Protein AF-A0A7X9J873-F1 (afdb_monomer_lite)

Sequence (180 aa):
MFRRPLRRAIVRPAMRNVFNDELTQAEELLAAGKPAEAAALFTRMAQQANLAGRPRQAANLHARAAHAWLDAGDQSKALLHARQALDLFTHLGMTQRAIQFKSNFSRHLRQCNAAPAAEQFEHETDLPLAPAASDSPAKHGQLPPTCPQCGAPLRSDMVEWIDDHNAECEFCGATIPCEA

pLDDT: mean 82.12, std 14.11, range [41.28, 96.62]

Radius of gyration: 18.47 Å; chains: 1; bounding box: 32×54×65 Å

Foldseek 3Di:
DDDDDPDPDPDPPPPLVVLQVLLVVLVVCVVVLNLQVSLVSLQVVLVVCVVVVQLLLSLLSLLSSLLSCVSVVNNVSNLVSLVSSLVSCVVVVVQVVSQASLQVSLVSCVVSVNNVVSVVSCVVDPHHHDDPPPPPPDQAAAFDQADPVRRHGDDPVQWDDPDNQWTAHSRRRDITGGDD

Structure (mmCIF, N/CA/C/O backbone):
data_AF-A0A7X9J873-F1
#
_entry.id   AF-A0A7X9J873-F1
#
loop_
_atom_site.group_PDB
_atom_site.id
_atom_site.type_symbol
_atom_site.label_atom_id
_atom_site.label_alt_id
_atom_site.label_comp_id
_atom_site.label_asym_id
_atom_site.label_entity_id
_atom_site.label_seq_id
_atom_site.pdbx_PDB_ins_code
_atom_site.Cartn_x
_atom_site.Cartn_y
_atom_site.Cartn_z
_atom_site.occupancy
_atom_site.B_iso_or_equiv
_atom_site.auth_seq_id
_atom_site.auth_comp_id
_atom_site.auth_asym_id
_atom_site.auth_atom_id
_atom_site.pdbx_PDB_model_num
ATOM 1 N N . MET A 1 1 ? 9.466 -32.490 -49.658 1.00 48.41 1 MET A N 1
ATOM 2 C CA . MET A 1 1 ? 8.585 -32.653 -48.482 1.00 48.41 1 MET A CA 1
ATOM 3 C C . MET A 1 1 ? 9.389 -32.368 -47.222 1.00 48.41 1 MET A C 1
ATOM 5 O O . MET A 1 1 ? 10.182 -33.212 -46.845 1.00 48.41 1 MET A O 1
ATOM 9 N N . PHE A 1 2 ? 9.217 -31.212 -46.580 1.00 48.34 2 PHE A N 1
ATOM 10 C CA . PHE A 1 2 ? 9.743 -30.987 -45.227 1.00 48.34 2 PHE A CA 1
ATOM 11 C C . PHE A 1 2 ? 8.728 -30.153 -44.442 1.00 48.34 2 PHE A C 1
ATOM 13 O O . PHE A 1 2 ? 8.558 -28.963 -44.694 1.00 48.34 2 PHE A O 1
ATOM 20 N N . ARG A 1 3 ? 7.998 -30.801 -43.526 1.00 49.78 3 ARG A N 1
ATOM 21 C CA . ARG A 1 3 ? 7.100 -30.131 -42.579 1.00 49.78 3 ARG A CA 1
ATOM 22 C C . ARG A 1 3 ? 7.938 -29.643 -41.395 1.00 49.78 3 ARG A C 1
ATOM 24 O O . ARG A 1 3 ? 8.511 -30.457 -40.677 1.00 49.78 3 ARG A O 1
ATOM 31 N N . ARG A 1 4 ? 8.018 -28.323 -41.196 1.00 57.03 4 ARG A N 1
ATOM 32 C CA . ARG A 1 4 ? 8.592 -27.718 -39.982 1.00 57.03 4 ARG A CA 1
ATOM 33 C C . ARG A 1 4 ? 7.697 -28.049 -38.776 1.00 57.03 4 ARG A C 1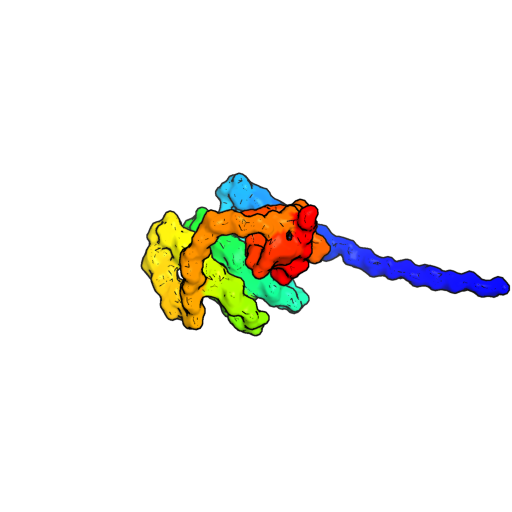
ATOM 35 O O . ARG A 1 4 ? 6.490 -27.825 -38.869 1.00 57.03 4 ARG A O 1
ATOM 42 N N . PRO A 1 5 ? 8.242 -28.534 -37.647 1.00 56.72 5 PRO A N 1
ATOM 43 C CA . PRO A 1 5 ? 7.457 -28.719 -36.436 1.00 56.72 5 PRO A CA 1
ATOM 44 C C . PRO A 1 5 ? 7.160 -27.355 -35.804 1.00 56.72 5 PRO A C 1
ATOM 46 O O . PRO A 1 5 ? 8.066 -26.584 -35.483 1.00 56.72 5 PRO A O 1
ATOM 49 N N . LEU A 1 6 ? 5.873 -27.059 -35.622 1.00 56.97 6 LEU A N 1
ATOM 50 C CA . LEU A 1 6 ? 5.408 -25.932 -34.822 1.00 56.97 6 LEU A CA 1
ATOM 51 C C . LEU A 1 6 ? 5.759 -26.212 -33.356 1.00 56.97 6 LEU A C 1
ATOM 53 O O . LEU A 1 6 ? 5.134 -27.049 -32.705 1.00 56.97 6 LEU A O 1
ATOM 57 N N . ARG A 1 7 ? 6.764 -25.508 -32.825 1.00 53.47 7 ARG A N 1
ATOM 58 C CA . ARG A 1 7 ? 6.975 -25.418 -31.377 1.00 53.47 7 ARG A CA 1
ATOM 59 C C . ARG A 1 7 ? 5.778 -24.677 -30.782 1.00 53.47 7 ARG A C 1
ATOM 61 O O . ARG A 1 7 ? 5.680 -23.461 -30.909 1.00 53.47 7 ARG A O 1
ATOM 68 N N . ARG A 1 8 ? 4.865 -25.408 -30.136 1.00 54.03 8 ARG A N 1
ATOM 69 C CA . ARG A 1 8 ? 3.871 -24.819 -29.230 1.00 54.03 8 ARG A CA 1
ATOM 70 C C . ARG A 1 8 ? 4.625 -24.174 -28.070 1.00 54.03 8 ARG A C 1
ATOM 72 O O . ARG A 1 8 ? 5.186 -24.873 -27.231 1.00 54.03 8 ARG A O 1
ATOM 79 N N . ALA A 1 9 ? 4.653 -22.846 -28.047 1.00 54.78 9 ALA A N 1
ATOM 80 C CA . ALA A 1 9 ? 5.036 -22.103 -26.862 1.00 54.78 9 ALA A CA 1
ATOM 81 C C . ALA A 1 9 ? 4.007 -22.411 -25.766 1.00 54.78 9 ALA A C 1
ATOM 83 O O . ALA A 1 9 ? 2.821 -22.117 -25.910 1.00 54.78 9 ALA A O 1
ATOM 84 N N . ILE A 1 10 ? 4.458 -23.058 -24.694 1.00 54.50 10 ILE A N 1
ATOM 85 C CA . ILE A 1 10 ? 3.671 -23.237 -23.477 1.00 54.50 10 ILE A CA 1
ATOM 86 C C . ILE A 1 10 ? 3.609 -21.862 -22.811 1.00 54.50 10 ILE A C 1
ATOM 88 O O . ILE A 1 10 ? 4.535 -21.452 -22.113 1.00 54.50 10 ILE A O 1
ATOM 92 N N . VAL A 1 11 ? 2.534 -21.122 -23.067 1.00 53.50 11 VAL A N 1
ATOM 93 C CA . VAL A 1 11 ? 2.183 -19.941 -22.277 1.00 53.50 11 VAL A CA 1
ATOM 94 C C . VAL A 1 11 ? 1.774 -20.460 -20.902 1.00 53.50 11 VAL A C 1
ATOM 96 O O . VAL A 1 11 ? 0.801 -21.198 -20.805 1.00 53.50 11 VAL A O 1
ATOM 99 N N . ARG A 1 12 ? 2.531 -20.136 -19.847 1.00 48.19 12 ARG A N 1
ATOM 100 C CA . ARG A 1 12 ? 2.151 -20.403 -18.448 1.00 48.19 12 ARG A CA 1
ATOM 101 C C . ARG A 1 12 ? 1.071 -19.387 -18.029 1.00 48.19 12 ARG A C 1
ATOM 103 O O . ARG A 1 12 ? 1.439 -18.238 -17.793 1.00 48.19 12 ARG A O 1
ATOM 110 N N . PRO A 1 13 ? -0.219 -19.760 -17.888 1.00 50.22 13 PRO A N 1
ATOM 111 C CA . PRO A 1 13 ? -1.289 -18.822 -17.534 1.00 50.22 13 PRO A CA 1
ATOM 112 C C . PRO A 1 13 ? -1.565 -18.775 -16.018 1.00 50.22 13 PRO A C 1
ATOM 114 O O . PRO 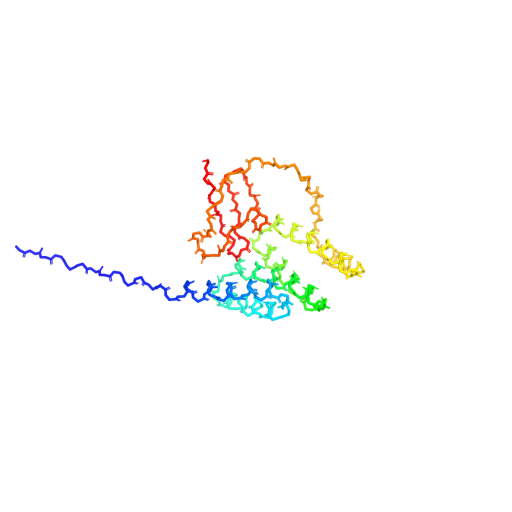A 1 13 ? -2.283 -17.904 -15.548 1.00 50.22 13 PRO A O 1
ATOM 117 N N . ALA A 1 14 ? -0.997 -19.694 -15.227 1.00 52.09 14 ALA A N 1
ATOM 118 C CA . ALA A 1 14 ? -1.491 -19.978 -13.877 1.00 52.09 14 ALA A CA 1
ATOM 119 C C . ALA A 1 14 ? -1.202 -18.896 -12.816 1.00 52.09 14 ALA A C 1
ATOM 121 O O . ALA A 1 14 ? -2.022 -18.697 -11.932 1.00 52.09 14 ALA A O 1
ATOM 122 N N . MET A 1 15 ? -0.078 -18.169 -12.882 1.00 49.62 15 MET A N 1
ATOM 123 C CA . MET A 1 15 ? 0.261 -17.184 -11.833 1.00 49.62 15 MET A CA 1
ATOM 124 C C . MET A 1 15 ? -0.478 -15.847 -11.960 1.00 49.62 15 MET A C 1
ATOM 126 O O . MET A 1 15 ? -0.609 -15.138 -10.968 1.00 49.62 15 MET A O 1
ATOM 130 N N . ARG A 1 16 ? -0.942 -15.479 -13.162 1.00 55.31 16 ARG A N 1
ATOM 131 C CA . ARG A 1 16 ? -1.718 -14.242 -13.354 1.00 55.31 16 ARG A CA 1
ATOM 132 C C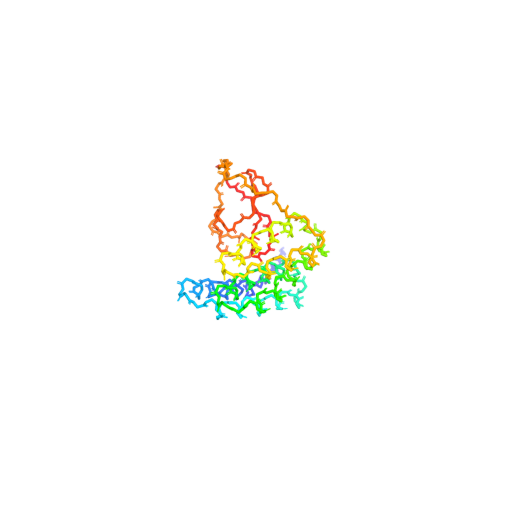 . ARG A 1 16 ? -3.111 -14.356 -12.737 1.00 55.31 16 ARG A C 1
ATOM 134 O O . ARG A 1 16 ? -3.588 -13.382 -12.179 1.00 55.31 16 ARG A O 1
ATOM 141 N N . ASN A 1 17 ? -3.708 -15.545 -12.787 1.00 63.44 17 ASN A N 1
ATOM 142 C CA . ASN A 1 17 ? -5.051 -15.765 -12.256 1.00 63.44 17 ASN A CA 1
ATOM 143 C C . ASN A 1 17 ? -5.067 -15.689 -10.725 1.00 63.44 17 ASN A C 1
ATOM 145 O O . ASN A 1 17 ? -5.851 -14.931 -10.183 1.00 63.44 17 ASN A O 1
ATOM 149 N N . VAL A 1 18 ? -4.115 -16.335 -10.041 1.00 69.38 18 VAL A N 1
ATOM 150 C CA . VAL A 1 18 ? -4.080 -16.350 -8.564 1.00 69.38 18 VAL A CA 1
ATOM 151 C C . VAL A 1 18 ? -3.910 -14.951 -7.965 1.00 69.38 18 VAL A C 1
ATOM 153 O O . VAL A 1 18 ? -4.598 -14.613 -7.011 1.00 69.38 18 VAL A O 1
ATOM 156 N N . PHE A 1 19 ? -3.034 -14.115 -8.536 1.00 75.50 19 PHE A N 1
ATOM 157 C CA . PHE A 1 19 ? -2.865 -12.740 -8.053 1.00 75.50 19 PHE A CA 1
ATOM 158 C C . PHE A 1 19 ? -4.148 -11.915 -8.215 1.00 75.50 19 PHE A C 1
ATOM 160 O O . PHE A 1 19 ? -4.476 -11.123 -7.338 1.00 75.50 19 PHE A O 1
ATOM 167 N N . ASN A 1 20 ? -4.866 -12.097 -9.326 1.00 76.50 20 ASN A N 1
ATOM 168 C CA . ASN A 1 20 ? -6.132 -11.404 -9.550 1.00 76.50 20 ASN A CA 1
ATOM 169 C C . ASN A 1 20 ? -7.219 -11.908 -8.610 1.00 76.50 20 ASN A C 1
ATOM 171 O O . ASN A 1 20 ? -7.927 -11.087 -8.047 1.00 76.50 20 ASN A O 1
ATOM 175 N N . ASP A 1 21 ? -7.287 -13.217 -8.374 1.00 83.56 21 ASP A N 1
ATOM 176 C CA . ASP A 1 21 ? -8.250 -13.811 -7.451 1.00 83.56 21 ASP A CA 1
ATOM 177 C C . ASP A 1 21 ? -8.030 -13.298 -6.014 1.00 83.56 21 ASP A C 1
ATOM 179 O O . ASP A 1 21 ? -8.979 -12.870 -5.361 1.00 83.56 21 ASP A O 1
ATOM 183 N N . GLU A 1 22 ? -6.779 -13.258 -5.532 1.00 86.50 22 GLU A N 1
ATOM 184 C CA . GLU A 1 22 ? -6.448 -12.718 -4.200 1.00 86.50 22 GLU A CA 1
ATOM 185 C C . GLU A 1 22 ? -6.740 -11.214 -4.092 1.00 86.50 22 GLU A C 1
ATOM 187 O O . GLU A 1 22 ? -7.181 -10.729 -3.052 1.00 86.50 22 GLU A O 1
ATOM 192 N N . LEU A 1 23 ? -6.516 -10.464 -5.169 1.00 85.44 23 LEU A N 1
ATOM 193 C CA . LEU A 1 23 ? -6.770 -9.029 -5.212 1.00 85.44 23 LEU A CA 1
ATOM 194 C C . LEU A 1 23 ? -8.275 -8.735 -5.227 1.00 85.44 23 LEU A C 1
ATOM 196 O O . LEU A 1 23 ? -8.728 -7.891 -4.459 1.00 85.44 23 LEU A O 1
ATOM 200 N N . THR A 1 24 ? -9.056 -9.468 -6.024 1.00 86.62 24 THR A N 1
ATOM 201 C CA . THR A 1 24 ? -10.524 -9.409 -6.004 1.00 86.62 24 THR A CA 1
ATOM 202 C C . THR A 1 24 ? -11.058 -9.772 -4.623 1.00 86.62 24 THR A C 1
ATOM 204 O O . THR A 1 24 ? -11.870 -9.033 -4.076 1.00 86.62 24 THR A O 1
ATOM 207 N N . GLN A 1 25 ? -10.537 -10.835 -4.008 1.00 89.62 25 GLN A N 1
ATOM 208 C CA . GLN A 1 25 ? -10.908 -11.216 -2.648 1.00 89.62 25 GLN A CA 1
ATOM 209 C C . GLN A 1 25 ? -10.601 -10.104 -1.630 1.00 89.62 25 GLN A C 1
ATOM 211 O O . GLN A 1 25 ? -11.413 -9.834 -0.746 1.00 89.62 25 GLN A O 1
ATOM 216 N N . ALA A 1 26 ? -9.441 -9.447 -1.729 1.00 90.75 26 ALA A N 1
ATOM 217 C CA . ALA A 1 26 ? -9.081 -8.352 -0.830 1.00 90.75 26 ALA A CA 1
ATOM 218 C C . ALA A 1 26 ? -10.037 -7.154 -0.967 1.00 90.75 26 ALA A C 1
ATOM 220 O O . ALA A 1 26 ? -10.434 -6.567 0.038 1.00 90.75 26 ALA A O 1
ATOM 221 N N . GLU A 1 27 ? -10.450 -6.824 -2.192 1.00 87.88 27 GLU A N 1
ATOM 222 C CA . GLU A 1 27 ? -11.443 -5.773 -2.448 1.00 87.88 27 GLU A CA 1
ATOM 223 C C . GLU A 1 27 ? -12.828 -6.137 -1.920 1.00 87.88 27 GLU A C 1
ATOM 225 O O . GLU A 1 27 ? -13.496 -5.307 -1.306 1.00 87.88 27 GLU A O 1
ATOM 230 N N . GLU A 1 28 ? -13.258 -7.384 -2.106 1.00 91.06 28 GLU A N 1
ATOM 231 C CA . GLU A 1 28 ? -14.519 -7.879 -1.551 1.00 91.06 28 GLU A CA 1
ATOM 232 C C . GLU A 1 28 ? -14.529 -7.789 -0.022 1.00 91.06 28 GLU A C 1
ATOM 234 O O . GLU A 1 28 ? -15.542 -7.418 0.568 1.00 91.06 28 GLU A O 1
ATOM 239 N N . LEU A 1 29 ? -13.395 -8.065 0.631 1.00 93.56 29 LEU A N 1
ATOM 240 C CA . LEU A 1 29 ? -13.248 -7.896 2.076 1.00 93.56 29 LEU A CA 1
ATOM 241 C C . LEU A 1 29 ? -13.361 -6.424 2.497 1.00 93.56 29 LEU A C 1
ATOM 243 O O . LEU A 1 29 ? -14.019 -6.141 3.499 1.00 93.56 29 LEU A O 1
ATOM 247 N N . LEU A 1 30 ? -12.786 -5.483 1.739 1.00 91.31 30 LEU A N 1
ATOM 248 C CA . LEU A 1 30 ? -12.976 -4.050 1.995 1.00 91.31 30 LEU A CA 1
ATOM 249 C C . LEU A 1 30 ? -14.442 -3.638 1.818 1.00 91.31 30 LEU A C 1
ATOM 251 O O . LEU A 1 30 ? -15.008 -3.002 2.706 1.00 91.31 30 LEU A O 1
ATOM 255 N N . ALA A 1 31 ? -15.080 -4.058 0.723 1.00 90.00 31 ALA A N 1
ATOM 256 C CA . ALA A 1 31 ? -16.489 -3.779 0.450 1.00 90.00 31 ALA A CA 1
ATOM 257 C C . ALA A 1 31 ? -17.425 -4.388 1.510 1.00 90.00 31 ALA A C 1
ATOM 259 O O . ALA A 1 31 ? -18.455 -3.805 1.845 1.00 90.00 31 ALA A O 1
ATOM 260 N N . ALA A 1 32 ? -17.048 -5.534 2.079 1.00 93.06 32 ALA A N 1
ATOM 261 C CA . ALA A 1 32 ? -17.758 -6.190 3.172 1.00 93.06 32 ALA A CA 1
ATOM 262 C C . ALA A 1 32 ? -17.498 -5.556 4.554 1.00 93.06 32 ALA A C 1
ATOM 264 O O . ALA A 1 32 ? -18.001 -6.066 5.556 1.00 93.06 32 ALA A O 1
ATOM 265 N N . GLY A 1 33 ? -16.704 -4.482 4.640 1.00 93.38 33 GLY A N 1
ATOM 266 C CA . GLY A 1 33 ? -16.375 -3.821 5.903 1.00 93.38 33 GLY A CA 1
ATOM 267 C C . GLY A 1 33 ? -15.429 -4.634 6.790 1.00 93.38 33 GLY A C 1
ATOM 268 O O . GLY A 1 33 ? -15.465 -4.499 8.012 1.00 93.38 33 GLY A O 1
ATOM 269 N N . LYS A 1 34 ? -14.577 -5.479 6.194 1.00 95.94 34 LYS A N 1
ATOM 270 C CA . LYS A 1 34 ? -13.559 -6.295 6.878 1.00 95.94 34 LYS A CA 1
ATOM 271 C C . LYS A 1 34 ? -12.134 -5.815 6.568 1.00 95.94 34 LYS A C 1
ATOM 273 O O . LYS A 1 34 ? -11.325 -6.568 6.015 1.00 95.94 34 LYS A O 1
ATOM 278 N N . PRO A 1 35 ? -11.779 -4.577 6.951 1.00 94.75 35 PRO A N 1
ATOM 279 C CA . PRO A 1 35 ? -10.512 -3.969 6.564 1.00 94.75 35 PRO A CA 1
ATOM 280 C C . PRO A 1 35 ? -9.284 -4.697 7.131 1.00 94.75 35 PRO A C 1
ATOM 282 O O . PRO A 1 35 ? -8.281 -4.819 6.437 1.00 94.75 35 PRO A O 1
ATOM 285 N N . ALA A 1 36 ? -9.369 -5.287 8.329 1.00 95.38 36 ALA A N 1
ATOM 286 C CA . ALA A 1 36 ? -8.259 -6.041 8.924 1.00 95.38 36 ALA A CA 1
ATOM 287 C C . ALA A 1 36 ? -7.898 -7.316 8.135 1.00 95.38 36 ALA A C 1
ATOM 289 O O . ALA A 1 36 ? -6.720 -7.639 7.967 1.00 95.38 36 ALA A O 1
ATOM 290 N N . GLU A 1 37 ? -8.907 -8.048 7.651 1.00 95.88 37 GLU A N 1
ATOM 291 C CA . GLU A 1 37 ? -8.703 -9.259 6.846 1.00 95.88 37 GLU A CA 1
ATOM 292 C C . GLU A 1 37 ? -8.120 -8.895 5.472 1.00 95.88 37 GLU A C 1
ATOM 294 O O . GLU A 1 37 ? -7.147 -9.514 5.032 1.00 95.88 37 GLU A O 1
ATOM 299 N N . ALA A 1 38 ? -8.655 -7.845 4.837 1.00 95.88 38 ALA A N 1
ATOM 300 C CA . ALA A 1 38 ? -8.135 -7.317 3.577 1.00 95.88 38 ALA A CA 1
ATOM 301 C C . ALA A 1 38 ? -6.675 -6.860 3.712 1.00 95.88 38 ALA A C 1
ATOM 303 O O . ALA A 1 38 ? -5.823 -7.223 2.900 1.00 95.88 38 ALA A O 1
ATOM 304 N N . ALA A 1 39 ? -6.359 -6.119 4.776 1.00 95.75 39 ALA A N 1
ATOM 305 C CA . ALA A 1 39 ? -5.017 -5.622 5.040 1.00 95.75 39 ALA A CA 1
ATOM 306 C C . ALA A 1 39 ? -4.002 -6.764 5.197 1.00 95.75 39 ALA A C 1
ATOM 308 O O . ALA A 1 39 ? -2.921 -6.719 4.612 1.00 95.75 39 ALA A O 1
ATOM 309 N N . ALA A 1 40 ? -4.364 -7.827 5.923 1.00 96.06 40 ALA A N 1
ATOM 310 C CA . ALA A 1 40 ? -3.521 -9.012 6.059 1.00 96.06 40 ALA A CA 1
ATOM 311 C C . ALA A 1 40 ? -3.270 -9.716 4.713 1.00 96.06 40 ALA A C 1
ATOM 313 O O . ALA A 1 40 ? -2.162 -10.211 4.474 1.00 96.06 40 ALA A O 1
ATOM 314 N N . LEU A 1 41 ? -4.272 -9.746 3.827 1.00 95.38 41 LEU A N 1
ATOM 315 C CA . LEU A 1 41 ? -4.133 -10.307 2.485 1.00 95.38 41 LEU A CA 1
ATOM 316 C C . LEU A 1 41 ? -3.189 -9.454 1.623 1.00 95.38 41 LEU A C 1
ATOM 318 O O . LEU A 1 41 ? -2.227 -9.994 1.076 1.00 95.38 41 LEU A O 1
ATOM 322 N N . PHE A 1 42 ? -3.359 -8.128 1.608 1.00 95.50 42 PHE A N 1
ATOM 323 C CA . PHE A 1 42 ? -2.436 -7.220 0.917 1.00 95.50 42 PHE A CA 1
ATOM 324 C C . PHE A 1 42 ? -1.000 -7.339 1.434 1.00 95.50 42 PHE A C 1
ATOM 326 O O . PHE A 1 42 ? -0.070 -7.415 0.631 1.00 95.50 42 PHE A O 1
ATOM 333 N N . THR A 1 43 ? -0.797 -7.430 2.753 1.00 95.94 43 THR A N 1
ATOM 334 C CA . THR A 1 43 ? 0.534 -7.634 3.344 1.00 95.94 43 THR A CA 1
ATOM 335 C C . THR A 1 43 ? 1.185 -8.921 2.834 1.00 95.94 43 THR A C 1
ATOM 337 O O . THR A 1 43 ? 2.364 -8.916 2.473 1.00 95.94 43 THR A O 1
ATOM 340 N N . ARG A 1 44 ? 0.430 -10.025 2.763 1.00 95.56 44 ARG A N 1
ATOM 341 C CA . ARG A 1 44 ? 0.933 -11.302 2.236 1.00 95.56 44 ARG A CA 1
ATOM 342 C C . ARG A 1 44 ? 1.323 -11.180 0.764 1.00 95.56 44 ARG A C 1
ATOM 344 O O . ARG A 1 44 ? 2.418 -11.600 0.390 1.00 95.56 44 ARG A O 1
ATOM 351 N N . MET A 1 45 ? 0.463 -10.576 -0.052 1.00 93.62 45 MET A N 1
ATOM 352 C CA . MET A 1 45 ? 0.736 -10.351 -1.474 1.00 93.62 45 MET A CA 1
ATOM 353 C C . MET A 1 45 ? 1.969 -9.453 -1.667 1.00 93.62 45 MET A C 1
ATOM 355 O O . MET A 1 45 ? 2.796 -9.720 -2.537 1.00 93.62 45 MET A O 1
ATOM 359 N N . ALA A 1 46 ? 2.141 -8.421 -0.834 1.00 94.69 46 ALA A N 1
ATOM 360 C CA . ALA A 1 46 ? 3.298 -7.529 -0.875 1.00 94.69 46 ALA A CA 1
ATOM 361 C C . ALA A 1 46 ? 4.607 -8.280 -0.586 1.00 94.69 46 ALA A C 1
ATOM 363 O O . ALA A 1 46 ? 5.587 -8.149 -1.321 1.00 94.69 46 ALA A O 1
ATOM 364 N N . GLN A 1 47 ? 4.607 -9.132 0.443 1.00 94.00 47 GLN A N 1
ATOM 365 C CA . GLN A 1 47 ? 5.751 -9.984 0.778 1.00 94.00 47 GLN A CA 1
ATOM 366 C C . GLN A 1 47 ? 6.091 -10.945 -0.365 1.00 94.00 47 GLN A C 1
ATOM 368 O O . GLN A 1 47 ? 7.256 -11.066 -0.742 1.00 94.00 47 GLN A O 1
ATOM 373 N N . GLN A 1 48 ? 5.086 -11.585 -0.966 1.00 92.31 48 GLN A N 1
ATOM 374 C CA . GLN A 1 48 ? 5.285 -12.454 -2.126 1.00 92.31 48 GLN A CA 1
ATOM 375 C C . GLN A 1 48 ? 5.839 -11.686 -3.332 1.00 92.31 48 GLN A C 1
ATOM 377 O O . GLN A 1 48 ? 6.749 -12.176 -4.000 1.00 92.31 48 GLN A O 1
ATOM 382 N N . ALA A 1 49 ? 5.342 -10.475 -3.598 1.00 90.62 49 ALA A N 1
ATOM 383 C CA . ALA A 1 49 ? 5.847 -9.621 -4.668 1.00 90.62 49 ALA A CA 1
ATOM 384 C C . ALA A 1 49 ? 7.316 -9.227 -4.438 1.00 90.62 49 ALA A C 1
ATOM 386 O O . ALA A 1 49 ? 8.113 -9.291 -5.376 1.00 90.62 49 ALA A O 1
ATOM 387 N N . ASN A 1 50 ? 7.701 -8.910 -3.198 1.00 90.62 50 ASN A N 1
ATOM 388 C CA . ASN A 1 50 ? 9.097 -8.655 -2.832 1.00 90.62 50 ASN A CA 1
ATOM 389 C C . ASN A 1 50 ? 9.982 -9.884 -3.080 1.00 90.62 50 ASN A C 1
ATOM 391 O O . ASN A 1 50 ? 10.999 -9.778 -3.765 1.00 90.62 50 ASN A O 1
ATOM 395 N N . LEU A 1 51 ? 9.566 -11.063 -2.604 1.00 92.00 51 LEU A N 1
ATOM 396 C CA . LEU A 1 51 ? 10.296 -12.321 -2.821 1.00 92.00 51 LEU A CA 1
ATOM 397 C C . LEU A 1 51 ? 10.403 -12.691 -4.309 1.00 92.00 51 LEU A C 1
ATOM 399 O O . LEU A 1 51 ? 11.395 -13.276 -4.735 1.00 92.00 51 LEU A O 1
ATOM 403 N N . ALA A 1 52 ? 9.403 -12.324 -5.110 1.00 88.88 52 ALA A N 1
ATOM 404 C CA . ALA A 1 52 ? 9.382 -12.539 -6.552 1.00 88.88 52 ALA A CA 1
ATOM 405 C C . ALA A 1 52 ? 10.183 -11.492 -7.354 1.00 88.88 52 ALA A C 1
ATOM 407 O O . ALA A 1 52 ? 10.129 -11.510 -8.586 1.00 88.88 52 ALA A O 1
ATOM 408 N N . GLY A 1 53 ? 10.893 -10.567 -6.694 1.00 89.69 53 GLY A N 1
ATOM 409 C CA . GLY A 1 53 ? 11.672 -9.520 -7.360 1.00 89.69 53 GLY A CA 1
ATOM 410 C C . GLY A 1 53 ? 10.808 -8.463 -8.051 1.00 89.69 53 GLY A C 1
ATOM 411 O O . GLY A 1 53 ? 11.216 -7.890 -9.060 1.00 89.69 53 GLY A O 1
ATOM 412 N N . ARG A 1 54 ? 9.601 -8.206 -7.533 1.00 89.44 54 ARG A N 1
ATOM 413 C CA . ARG A 1 54 ? 8.643 -7.214 -8.051 1.00 89.44 54 ARG A CA 1
ATOM 414 C C . ARG A 1 54 ? 8.436 -6.074 -7.042 1.00 89.44 54 ARG A C 1
ATOM 416 O O . ARG A 1 54 ? 7.328 -5.895 -6.537 1.00 89.44 54 ARG A O 1
ATOM 423 N N . PRO A 1 55 ? 9.474 -5.272 -6.754 1.00 90.38 55 PRO A N 1
ATOM 424 C CA . PRO A 1 55 ? 9.444 -4.295 -5.665 1.00 90.38 55 PRO A CA 1
ATOM 425 C C . PRO A 1 55 ? 8.428 -3.163 -5.892 1.00 90.38 55 PRO A C 1
ATOM 427 O O . PRO A 1 55 ? 7.819 -2.703 -4.935 1.00 90.38 55 PRO A O 1
ATOM 430 N N . ARG A 1 56 ? 8.158 -2.760 -7.147 1.00 89.06 56 ARG A N 1
ATOM 431 C CA . ARG A 1 56 ? 7.095 -1.777 -7.463 1.00 89.06 56 ARG A CA 1
ATOM 432 C C . ARG A 1 56 ? 5.710 -2.275 -7.052 1.00 89.06 56 ARG A C 1
ATOM 434 O O . ARG A 1 56 ? 4.942 -1.553 -6.429 1.00 89.06 56 ARG A O 1
ATOM 441 N N . GLN A 1 57 ? 5.410 -3.532 -7.379 1.00 89.06 57 GLN A N 1
ATOM 442 C CA . GLN A 1 57 ? 4.155 -4.177 -7.001 1.00 89.06 57 GLN A CA 1
ATOM 443 C C . GLN A 1 57 ? 4.060 -4.325 -5.477 1.00 89.06 57 GLN A C 1
ATOM 445 O O . GLN A 1 57 ? 3.012 -4.058 -4.900 1.00 89.06 57 GLN A O 1
ATOM 450 N N . ALA A 1 58 ? 5.160 -4.688 -4.813 1.00 94.00 58 ALA A N 1
ATOM 451 C CA . ALA A 1 58 ? 5.201 -4.767 -3.358 1.00 94.00 58 ALA A CA 1
ATOM 452 C C . ALA A 1 58 ? 4.962 -3.409 -2.678 1.00 94.00 58 ALA A C 1
ATOM 454 O O . ALA A 1 58 ? 4.197 -3.352 -1.720 1.00 94.00 58 ALA A O 1
ATOM 455 N N . ALA A 1 59 ? 5.552 -2.322 -3.188 1.00 92.88 59 ALA A N 1
ATOM 456 C CA . ALA A 1 59 ? 5.366 -0.967 -2.660 1.00 92.88 59 ALA A CA 1
ATOM 457 C C . ALA A 1 59 ? 3.889 -0.556 -2.674 1.00 92.88 59 ALA A C 1
ATOM 459 O O . ALA A 1 59 ? 3.328 -0.142 -1.663 1.00 92.88 59 ALA A O 1
ATOM 460 N N . ASN A 1 60 ? 3.242 -0.770 -3.816 1.00 91.56 60 ASN A N 1
ATOM 461 C CA . ASN A 1 60 ? 1.826 -0.508 -4.018 1.00 91.56 60 ASN A CA 1
ATOM 462 C C . ASN A 1 60 ? 0.924 -1.345 -3.096 1.00 91.56 60 ASN A C 1
ATOM 464 O O . ASN A 1 60 ? -0.008 -0.824 -2.487 1.00 91.56 60 ASN A O 1
ATOM 468 N N . LEU A 1 61 ? 1.225 -2.635 -2.929 1.00 93.88 61 LEU A N 1
ATOM 469 C CA . LEU A 1 61 ? 0.472 -3.503 -2.020 1.00 93.88 61 LEU A CA 1
ATOM 470 C C . LEU A 1 61 ? 0.681 -3.119 -0.547 1.00 93.88 61 LEU A C 1
ATOM 472 O O . LEU A 1 61 ? -0.272 -3.158 0.228 1.00 93.88 61 LEU A O 1
ATOM 476 N N . HIS A 1 62 ? 1.887 -2.689 -0.159 1.00 96.31 62 HIS A N 1
ATOM 477 C CA . HIS A 1 62 ? 2.141 -2.133 1.172 1.00 96.31 62 HIS A CA 1
ATOM 478 C C . HIS A 1 62 ? 1.370 -0.829 1.411 1.00 96.31 62 HIS A C 1
ATOM 480 O O . HIS A 1 62 ? 0.795 -0.666 2.485 1.00 96.31 62 HIS A O 1
ATOM 486 N N . ALA A 1 63 ? 1.280 0.055 0.412 1.00 94.19 63 ALA A N 1
ATOM 487 C CA . ALA A 1 63 ? 0.470 1.269 0.500 1.00 94.19 63 ALA A CA 1
ATOM 488 C C . ALA A 1 63 ? -1.009 0.933 0.755 1.00 94.19 63 ALA A C 1
ATOM 490 O O . ALA A 1 63 ? -1.624 1.479 1.670 1.00 94.19 63 ALA A O 1
ATOM 491 N N . ARG A 1 64 ? -1.567 -0.039 0.024 1.00 92.94 64 ARG A N 1
ATOM 492 C CA . ARG A 1 64 ? -2.950 -0.495 0.236 1.00 92.94 64 ARG A CA 1
ATOM 493 C C . ARG A 1 64 ? -3.170 -1.158 1.588 1.00 92.94 64 ARG A C 1
ATOM 495 O O . ARG A 1 64 ? -4.164 -0.869 2.251 1.00 92.94 64 ARG A O 1
ATOM 502 N N . ALA A 1 65 ? -2.230 -1.995 2.024 1.00 96.19 65 ALA A N 1
ATOM 503 C CA . ALA A 1 65 ? -2.266 -2.579 3.359 1.00 96.19 65 ALA A CA 1
ATOM 504 C C . ALA A 1 65 ? -2.273 -1.489 4.441 1.00 96.19 65 ALA A C 1
ATOM 506 O O . ALA A 1 65 ? -2.998 -1.621 5.421 1.00 96.19 65 ALA A O 1
ATOM 507 N N . ALA A 1 66 ? -1.514 -0.403 4.263 1.00 96.06 66 ALA A N 1
ATOM 508 C CA . ALA A 1 66 ? -1.475 0.703 5.214 1.00 96.06 66 ALA A CA 1
ATOM 509 C C . ALA A 1 66 ? -2.841 1.388 5.372 1.00 96.06 66 ALA A C 1
ATOM 511 O O . ALA A 1 66 ? -3.296 1.563 6.501 1.00 96.06 66 ALA A O 1
ATOM 512 N N . HIS A 1 67 ? -3.513 1.722 4.263 1.00 93.94 67 HIS A N 1
ATOM 513 C CA . HIS A 1 67 ? -4.868 2.286 4.303 1.00 93.94 67 HIS A CA 1
ATOM 514 C C . HIS A 1 67 ? -5.858 1.319 4.964 1.00 93.94 67 HIS A C 1
ATOM 516 O O . HIS A 1 67 ? -6.546 1.710 5.899 1.00 93.94 67 HIS A O 1
ATOM 522 N N . ALA A 1 68 ? -5.846 0.043 4.573 1.00 95.25 68 ALA A N 1
ATOM 523 C CA . ALA A 1 68 ? -6.751 -0.954 5.137 1.00 95.25 68 ALA A CA 1
ATOM 524 C C . ALA A 1 68 ? -6.507 -1.208 6.641 1.00 95.25 68 ALA A C 1
ATOM 526 O O . ALA A 1 68 ? -7.452 -1.372 7.406 1.00 95.25 68 ALA A O 1
ATOM 527 N N . TRP A 1 69 ? -5.257 -1.203 7.120 1.00 96.56 69 TRP A N 1
ATOM 528 C CA . TRP A 1 69 ? -4.988 -1.295 8.562 1.00 96.56 69 TRP A CA 1
ATOM 529 C C . TRP A 1 69 ? -5.458 -0.060 9.325 1.00 96.56 69 TRP A C 1
ATOM 531 O O . TRP A 1 69 ? -5.902 -0.186 10.467 1.00 96.56 69 TRP A O 1
ATOM 541 N N . LEU A 1 70 ? -5.388 1.114 8.698 1.00 94.69 70 LEU A N 1
ATOM 542 C CA . LEU A 1 70 ? -5.884 2.346 9.289 1.00 94.69 70 LEU A CA 1
ATOM 543 C C . LEU A 1 70 ? -7.416 2.341 9.386 1.00 94.69 70 LEU A C 1
ATOM 545 O O . LEU A 1 70 ? -7.944 2.645 10.452 1.00 94.69 70 LEU A O 1
ATOM 549 N N . ASP A 1 71 ? -8.108 1.881 8.339 1.00 93.19 71 ASP A N 1
ATOM 550 C CA . ASP A 1 71 ? -9.564 1.662 8.339 1.00 93.19 71 ASP A CA 1
ATOM 551 C C . ASP A 1 71 ? -9.993 0.642 9.404 1.00 93.19 71 ASP A C 1
ATOM 553 O O . ASP A 1 71 ? -11.065 0.744 9.998 1.00 93.19 71 ASP A O 1
ATOM 557 N N . ALA A 1 72 ? -9.137 -0.343 9.683 1.00 93.81 72 ALA A N 1
ATOM 558 C CA . ALA A 1 72 ? -9.335 -1.314 10.755 1.00 93.81 72 ALA A CA 1
ATOM 559 C C . ALA A 1 72 ? -9.061 -0.759 12.165 1.00 93.81 72 ALA A C 1
ATOM 561 O O . ALA A 1 72 ? -9.269 -1.474 13.146 1.00 93.81 72 ALA A O 1
ATOM 562 N N . GLY A 1 73 ? -8.565 0.477 12.282 1.00 92.62 73 GLY A N 1
ATOM 563 C CA . GLY A 1 73 ? -8.180 1.106 13.545 1.00 92.62 73 GLY A CA 1
ATOM 564 C C . GLY A 1 73 ? -6.832 0.641 14.113 1.00 92.62 73 GLY A C 1
ATOM 565 O O . GLY A 1 73 ? -6.455 1.064 15.205 1.00 92.62 73 GLY A O 1
ATOM 566 N N . ASP A 1 74 ? -6.073 -0.199 13.399 1.00 94.25 74 ASP A N 1
ATOM 567 C CA . ASP A 1 74 ? -4.738 -0.652 13.815 1.00 94.25 74 ASP A CA 1
ATOM 568 C C . ASP A 1 74 ? -3.661 0.289 13.262 1.00 94.25 74 ASP A C 1
ATOM 570 O O . ASP A 1 74 ? -2.945 0.006 12.296 1.00 94.25 74 ASP A O 1
ATOM 574 N N . GLN A 1 75 ? -3.553 1.448 13.906 1.00 93.38 75 GLN A N 1
ATOM 575 C CA . GLN A 1 75 ? -2.636 2.512 13.508 1.00 93.38 75 GLN A CA 1
ATOM 576 C C . GLN A 1 75 ? -1.165 2.061 13.492 1.00 93.38 75 GLN A C 1
ATOM 578 O O . GLN A 1 75 ? -0.385 2.502 12.648 1.00 93.38 75 GLN A O 1
ATOM 583 N N . SER A 1 76 ? -0.777 1.160 14.396 1.00 93.31 76 SER A N 1
ATOM 584 C CA . SER A 1 76 ? 0.590 0.639 14.478 1.00 93.31 76 SER A CA 1
ATOM 585 C C . SER A 1 76 ? 0.966 -0.150 13.224 1.00 93.31 76 SER A C 1
ATOM 587 O O . SER A 1 76 ? 2.021 0.095 12.633 1.00 93.31 76 SER A O 1
ATOM 589 N N . LYS A 1 77 ? 0.097 -1.068 12.774 1.00 95.56 77 LYS A N 1
ATOM 590 C CA . LYS A 1 77 ? 0.321 -1.802 11.516 1.00 95.56 77 LYS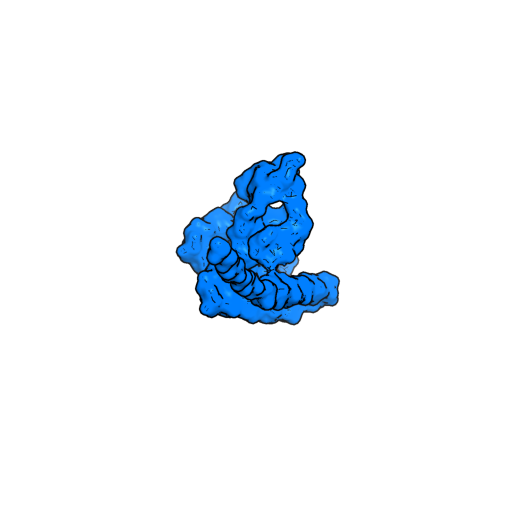 A CA 1
ATOM 591 C C . LYS A 1 77 ? 0.197 -0.903 10.293 1.00 95.56 77 LYS A C 1
ATOM 593 O O . LYS A 1 77 ? 0.957 -1.083 9.340 1.00 95.56 77 LYS A O 1
ATOM 598 N N . ALA A 1 78 ? -0.708 0.072 10.330 1.00 95.75 78 ALA A N 1
ATOM 599 C CA . ALA A 1 78 ? -0.852 1.048 9.259 1.00 95.75 78 ALA A CA 1
ATOM 600 C C . ALA A 1 78 ? 0.458 1.815 9.026 1.00 95.75 78 ALA A C 1
ATOM 602 O O . ALA A 1 78 ? 0.975 1.826 7.910 1.00 95.75 78 ALA A O 1
ATOM 603 N N . LEU A 1 79 ? 1.048 2.374 10.089 1.00 95.19 79 LEU A N 1
ATOM 604 C CA . LEU A 1 79 ? 2.321 3.099 10.021 1.00 95.19 79 LEU A CA 1
ATOM 605 C C . LEU A 1 79 ? 3.479 2.201 9.575 1.00 95.19 79 LEU A C 1
ATOM 607 O O . LEU A 1 79 ? 4.295 2.621 8.757 1.00 95.19 79 LEU A O 1
ATOM 611 N N . LEU A 1 80 ? 3.540 0.959 10.068 1.00 95.81 80 LEU A N 1
ATOM 612 C CA . LEU A 1 80 ? 4.557 -0.006 9.646 1.00 95.81 80 LEU A CA 1
ATOM 613 C C . LEU A 1 80 ? 4.537 -0.211 8.125 1.00 95.81 80 LEU A C 1
ATOM 615 O O . LEU A 1 80 ? 5.577 -0.116 7.474 1.00 95.81 80 LEU A O 1
ATOM 619 N N . HIS A 1 81 ? 3.361 -0.473 7.555 1.00 96.62 81 HIS A N 1
ATOM 620 C CA . HIS A 1 81 ? 3.229 -0.700 6.118 1.00 96.62 81 HIS A CA 1
ATOM 621 C C . HIS A 1 81 ? 3.372 0.582 5.292 1.00 96.62 81 HIS A C 1
ATOM 623 O O . HIS A 1 81 ? 3.927 0.528 4.196 1.00 96.62 81 HIS A O 1
ATOM 629 N N . ALA A 1 82 ? 2.968 1.737 5.825 1.00 95.75 82 ALA A N 1
ATOM 630 C CA . ALA A 1 82 ? 3.177 3.022 5.166 1.00 95.75 82 ALA A CA 1
ATOM 631 C C . ALA A 1 82 ? 4.669 3.348 5.008 1.00 95.75 82 ALA A C 1
ATOM 633 O O . ALA A 1 82 ? 5.101 3.746 3.927 1.00 95.75 82 ALA A O 1
ATOM 634 N N . ARG A 1 83 ? 5.475 3.112 6.052 1.00 95.31 83 ARG A N 1
ATOM 635 C CA . ARG A 1 83 ? 6.937 3.275 5.984 1.00 95.31 83 ARG A CA 1
ATOM 636 C C . ARG A 1 83 ? 7.558 2.331 4.957 1.00 95.31 83 ARG A C 1
ATOM 638 O O . ARG A 1 83 ? 8.311 2.780 4.105 1.00 95.31 83 ARG A O 1
ATOM 645 N N . GLN A 1 84 ? 7.162 1.055 4.958 1.00 95.38 84 GLN A N 1
ATOM 646 C CA . GLN A 1 84 ? 7.634 0.085 3.959 1.00 95.38 84 GLN A CA 1
ATOM 647 C C . GLN A 1 84 ? 7.312 0.515 2.521 1.00 95.38 84 GLN A C 1
ATOM 649 O O . GLN A 1 84 ? 8.139 0.343 1.626 1.00 95.38 84 GLN A O 1
ATOM 654 N N . ALA A 1 85 ? 6.121 1.072 2.286 1.00 94.81 85 ALA A N 1
ATOM 655 C CA . ALA A 1 85 ? 5.745 1.589 0.976 1.00 94.81 85 ALA A CA 1
ATOM 656 C C . ALA A 1 85 ? 6.617 2.787 0.566 1.00 94.81 85 ALA A C 1
ATOM 658 O O . ALA A 1 85 ? 7.136 2.800 -0.548 1.00 94.81 85 ALA A O 1
ATOM 659 N N . LEU A 1 86 ? 6.824 3.758 1.465 1.00 93.81 86 LEU A N 1
ATOM 660 C CA . LEU A 1 86 ? 7.674 4.928 1.215 1.00 93.81 86 LEU A CA 1
ATOM 661 C C . LEU A 1 86 ? 9.134 4.554 0.949 1.00 93.81 86 LEU A C 1
ATOM 663 O O . LEU A 1 86 ? 9.717 5.052 -0.016 1.00 93.81 86 LEU A O 1
ATOM 667 N N . ASP A 1 87 ? 9.702 3.649 1.744 1.00 94.00 87 ASP A N 1
ATOM 668 C CA . ASP A 1 87 ? 11.065 3.150 1.544 1.00 94.00 87 ASP A CA 1
ATOM 669 C C . ASP A 1 87 ? 11.201 2.531 0.149 1.00 94.00 87 ASP A C 1
ATOM 671 O O . ASP A 1 87 ? 12.123 2.845 -0.602 1.00 94.00 87 ASP A O 1
ATOM 675 N N . LEU A 1 88 ? 10.238 1.701 -0.262 1.00 94.06 88 LEU A N 1
ATOM 676 C CA . LEU A 1 88 ? 10.259 1.113 -1.598 1.00 94.06 88 LEU A CA 1
ATOM 677 C C . LEU A 1 88 ? 10.072 2.167 -2.699 1.00 94.06 88 LEU A C 1
ATOM 679 O O . LEU A 1 88 ? 10.820 2.144 -3.674 1.00 94.06 88 LEU A O 1
ATOM 683 N N . PHE A 1 89 ? 9.127 3.104 -2.570 1.00 91.94 89 PHE A N 1
ATOM 684 C CA . PHE A 1 89 ? 8.924 4.149 -3.580 1.00 91.94 89 PHE A CA 1
ATOM 685 C C . PHE A 1 89 ? 10.170 5.019 -3.760 1.00 91.94 89 PHE A C 1
ATOM 687 O O . PHE A 1 89 ? 10.579 5.275 -4.893 1.00 91.94 89 PHE A O 1
ATOM 694 N N . THR A 1 90 ? 10.808 5.427 -2.665 1.00 91.00 90 THR A N 1
ATOM 695 C CA . THR A 1 90 ? 12.031 6.239 -2.702 1.00 91.00 90 THR A CA 1
ATOM 696 C C . THR A 1 90 ? 13.204 5.468 -3.306 1.00 91.00 90 THR A C 1
ATOM 698 O O . THR A 1 90 ? 13.838 5.967 -4.237 1.00 91.00 90 THR A O 1
ATOM 701 N N . HIS A 1 91 ? 13.442 4.220 -2.886 1.00 91.94 91 HIS A N 1
ATOM 702 C CA . HIS A 1 91 ? 14.496 3.374 -3.458 1.00 91.94 91 HIS A CA 1
ATOM 703 C C . HIS A 1 91 ? 14.300 3.077 -4.950 1.00 91.94 91 HIS A C 1
ATOM 705 O O . HIS A 1 91 ? 15.276 2.894 -5.678 1.00 91.94 91 HIS A O 1
ATOM 711 N N . LEU A 1 92 ? 13.053 3.041 -5.421 1.00 88.38 92 LEU A N 1
ATOM 712 C CA . LEU A 1 92 ? 12.716 2.817 -6.826 1.00 88.38 92 LEU A CA 1
ATOM 713 C C . LEU A 1 92 ? 12.732 4.100 -7.675 1.00 88.38 92 LEU A C 1
ATOM 715 O O . LEU A 1 92 ? 12.435 4.025 -8.869 1.00 88.38 92 LEU A O 1
ATOM 719 N N . GLY A 1 93 ? 13.062 5.257 -7.087 1.00 86.19 93 GLY A N 1
ATOM 720 C CA . GLY A 1 93 ? 13.051 6.560 -7.763 1.00 86.19 93 GLY A CA 1
ATOM 721 C C . GLY A 1 93 ? 11.646 7.093 -8.065 1.00 86.19 93 GLY A C 1
ATOM 722 O O . GLY A 1 93 ? 11.487 7.993 -8.885 1.00 86.19 93 GLY A O 1
ATOM 723 N N . MET A 1 94 ? 10.612 6.545 -7.421 1.00 84.94 94 MET A N 1
ATOM 724 C CA . MET A 1 94 ? 9.205 6.918 -7.598 1.00 84.94 94 MET A CA 1
ATOM 725 C C . MET A 1 94 ? 8.840 8.110 -6.698 1.00 84.94 94 MET A C 1
ATOM 727 O O . MET A 1 94 ? 7.887 8.059 -5.921 1.00 84.94 94 MET A O 1
ATOM 731 N N . THR A 1 95 ? 9.619 9.192 -6.777 1.00 84.75 95 THR A N 1
ATOM 732 C CA . THR A 1 95 ? 9.553 10.327 -5.841 1.00 84.75 95 THR A CA 1
ATOM 733 C C . THR A 1 95 ? 8.182 10.999 -5.817 1.00 84.75 95 THR A C 1
ATOM 735 O O . THR A 1 95 ? 7.649 11.253 -4.741 1.00 84.75 95 THR A O 1
ATOM 738 N N . GLN A 1 96 ? 7.571 11.243 -6.981 1.00 80.81 96 GLN A N 1
ATOM 739 C CA . GLN A 1 96 ? 6.237 11.853 -7.053 1.00 80.81 96 GLN A CA 1
ATOM 740 C C . GLN A 1 96 ? 5.179 10.988 -6.352 1.00 80.81 96 GLN A C 1
ATOM 742 O O . GLN A 1 96 ? 4.405 11.496 -5.542 1.00 80.81 96 GLN A O 1
ATOM 747 N N . ARG A 1 97 ? 5.215 9.673 -6.585 1.00 83.50 97 ARG A N 1
ATOM 748 C CA . ARG A 1 97 ? 4.313 8.706 -5.952 1.00 83.50 97 ARG A CA 1
ATOM 749 C C . ARG A 1 97 ? 4.511 8.657 -4.438 1.00 83.50 97 ARG A C 1
ATOM 751 O O . ARG A 1 97 ? 3.539 8.609 -3.694 1.00 83.50 97 ARG A O 1
ATOM 758 N N . ALA A 1 98 ? 5.758 8.738 -3.970 1.00 88.44 98 ALA A N 1
ATOM 759 C CA . ALA A 1 98 ? 6.067 8.802 -2.544 1.00 88.44 98 ALA A CA 1
ATOM 760 C C . ALA A 1 98 ? 5.494 10.072 -1.882 1.00 88.44 98 ALA A C 1
ATOM 762 O O . ALA A 1 98 ? 4.883 9.988 -0.818 1.00 88.44 98 ALA A O 1
ATOM 763 N N . ILE A 1 99 ? 5.634 11.235 -2.531 1.00 87.06 99 ILE A N 1
ATOM 764 C CA . ILE A 1 99 ? 5.081 12.526 -2.076 1.00 87.06 99 ILE A CA 1
ATOM 765 C C . ILE A 1 99 ? 3.546 12.466 -2.000 1.00 87.06 99 ILE A C 1
ATOM 767 O O . ILE A 1 99 ? 2.947 12.857 -0.993 1.00 87.06 99 ILE A O 1
ATOM 771 N N . GLN A 1 100 ? 2.893 11.955 -3.045 1.00 85.31 100 GLN A N 1
ATOM 772 C CA . GLN A 1 100 ? 1.435 11.821 -3.097 1.00 85.31 100 GLN A CA 1
ATOM 773 C C . GLN A 1 100 ? 0.921 10.837 -2.047 1.00 85.31 100 GLN A C 1
ATOM 775 O O . GLN A 1 100 ? 0.029 11.183 -1.272 1.00 85.31 100 GLN A O 1
ATOM 780 N N . PHE A 1 101 ? 1.531 9.651 -1.955 1.00 89.44 101 PHE A N 1
ATOM 781 C CA . PHE A 1 101 ? 1.181 8.652 -0.950 1.00 89.44 101 PHE A CA 1
ATOM 782 C C . PHE A 1 101 ? 1.320 9.215 0.465 1.00 89.44 101 PHE A C 1
ATOM 784 O O . PHE A 1 101 ? 0.373 9.125 1.243 1.00 89.44 101 PHE A O 1
ATOM 791 N N . LYS A 1 102 ? 2.448 9.872 0.778 1.00 90.62 102 LYS A N 1
ATOM 792 C CA . LYS A 1 102 ? 2.658 10.540 2.070 1.00 90.62 102 LYS A CA 1
ATOM 793 C C . LYS A 1 102 ? 1.505 11.493 2.388 1.00 90.62 102 LYS A C 1
ATOM 795 O O . LYS A 1 102 ? 0.943 11.448 3.474 1.00 90.62 102 LYS A O 1
ATOM 800 N N . SER A 1 103 ? 1.112 12.310 1.417 1.00 88.44 103 SER A N 1
ATOM 801 C CA . SER A 1 103 ? 0.069 13.328 1.587 1.00 88.44 103 SER A CA 1
ATOM 802 C C . SER A 1 103 ? -1.318 12.730 1.798 1.00 88.44 103 SER A C 1
ATOM 804 O O . SER A 1 103 ? -2.045 13.146 2.703 1.00 88.44 103 SER A O 1
ATOM 806 N N . ASN A 1 104 ? -1.679 11.734 0.989 1.00 89.50 104 ASN A N 1
ATOM 807 C CA . ASN A 1 104 ? -2.965 11.049 1.077 1.00 89.50 104 ASN A CA 1
ATOM 808 C C . ASN A 1 104 ? -3.071 10.243 2.374 1.00 89.50 104 ASN A C 1
ATOM 810 O O . ASN A 1 104 ? -4.086 10.319 3.066 1.00 89.50 104 ASN A O 1
ATOM 814 N N . PHE A 1 105 ? -2.009 9.534 2.754 1.00 92.06 105 PHE A N 1
ATOM 815 C CA . PHE A 1 105 ? -1.976 8.754 3.983 1.00 92.06 105 PHE A CA 1
ATOM 816 C C . PHE A 1 105 ? -2.006 9.641 5.235 1.00 92.06 105 PHE A C 1
ATOM 818 O O . PHE A 1 105 ? -2.782 9.377 6.150 1.00 92.06 105 PHE A O 1
ATOM 825 N N . SER A 1 106 ? -1.265 10.754 5.261 1.00 91.44 106 SER A N 1
ATOM 826 C CA . SER A 1 106 ? -1.348 11.724 6.360 1.00 91.44 106 SER A CA 1
ATOM 827 C C . SER A 1 106 ? -2.729 12.359 6.494 1.00 91.44 106 SER A C 1
ATOM 829 O O . SER A 1 106 ? -3.214 12.573 7.607 1.00 91.44 106 SER A O 1
ATOM 831 N N . ARG A 1 107 ? -3.396 12.660 5.372 1.00 90.50 107 ARG A N 1
ATOM 832 C CA . ARG A 1 107 ? -4.791 13.121 5.390 1.00 90.50 107 ARG A CA 1
ATOM 833 C C . ARG A 1 107 ? -5.706 12.054 5.989 1.00 90.50 107 ARG A C 1
ATOM 835 O O . ARG A 1 107 ? -6.529 12.387 6.837 1.00 90.50 107 ARG A O 1
ATOM 842 N N . HIS A 1 108 ? -5.520 10.797 5.596 1.00 90.94 108 HIS A N 1
ATOM 843 C CA . HIS A 1 108 ? -6.300 9.679 6.112 1.00 90.94 108 HIS A CA 1
ATOM 844 C C . HIS A 1 108 ? -6.103 9.496 7.627 1.00 90.94 108 HIS A C 1
ATOM 846 O O . HIS A 1 108 ? -7.076 9.408 8.371 1.00 90.94 108 HIS A O 1
ATOM 852 N N . LEU A 1 109 ? -4.861 9.578 8.121 1.00 91.19 109 LEU A N 1
ATOM 853 C CA . LEU A 1 109 ? -4.560 9.545 9.559 1.00 91.19 109 LEU A CA 1
ATOM 854 C C . LEU A 1 109 ? -5.306 10.642 10.330 1.00 91.19 109 LEU A C 1
ATOM 856 O O . LEU A 1 109 ? -5.891 10.377 11.380 1.00 91.19 109 LEU A O 1
ATOM 860 N N . ARG A 1 110 ? -5.331 11.871 9.800 1.00 90.62 110 ARG A N 1
ATOM 861 C CA . ARG A 1 110 ? -6.069 12.984 10.418 1.00 90.62 110 ARG A CA 1
ATOM 862 C C . ARG A 1 110 ? -7.579 12.725 10.450 1.00 90.62 110 ARG A C 1
ATOM 864 O O . ARG A 1 110 ? -8.213 13.039 11.453 1.00 90.62 110 ARG A O 1
ATOM 871 N N . GLN A 1 111 ? -8.144 12.130 9.398 1.00 89.69 111 GLN A N 1
ATOM 872 C CA . GLN A 1 111 ? -9.566 11.763 9.336 1.00 89.69 111 GLN A CA 1
ATOM 873 C C . GLN A 1 111 ? -9.938 10.680 10.360 1.00 89.69 111 GLN A C 1
ATOM 875 O O . GLN A 1 111 ? -11.028 10.722 10.924 1.00 89.69 111 GLN A O 1
ATOM 880 N N . CYS A 1 112 ? -9.015 9.770 10.676 1.00 86.12 112 CYS A N 1
ATOM 881 C CA . CYS A 1 112 ? -9.189 8.743 11.707 1.00 86.12 112 CYS A CA 1
ATOM 882 C C . CYS A 1 112 ? -8.886 9.239 13.139 1.00 86.12 112 CYS A C 1
ATOM 884 O O . CYS A 1 112 ? -8.682 8.426 14.036 1.00 86.12 112 CYS A O 1
ATOM 886 N N . ASN A 1 113 ? -8.847 10.559 13.376 1.00 84.31 113 ASN A N 1
ATOM 887 C CA . ASN A 1 113 ? -8.483 11.191 14.655 1.00 84.31 113 ASN A CA 1
ATOM 888 C C . ASN A 1 113 ? -7.055 10.875 15.156 1.00 84.31 113 ASN A C 1
ATOM 890 O O . ASN A 1 113 ? -6.747 11.083 16.329 1.00 84.31 113 ASN A O 1
ATOM 894 N N . ALA A 1 114 ? -6.151 10.437 14.276 1.00 84.62 114 ALA A N 1
ATOM 895 C CA . ALA A 1 114 ? -4.758 10.118 14.595 1.00 84.62 114 ALA A CA 1
ATOM 896 C C . ALA A 1 114 ? -3.797 11.275 14.245 1.00 84.62 114 ALA A C 1
ATOM 898 O O . ALA A 1 114 ? -2.713 11.061 13.698 1.00 84.62 114 ALA A O 1
ATOM 899 N N . ALA A 1 115 ? -4.181 12.521 14.550 1.00 83.56 115 ALA A N 1
ATOM 900 C CA . ALA A 1 115 ? -3.417 13.716 14.170 1.00 83.56 115 ALA A CA 1
ATOM 901 C C . ALA A 1 115 ? -1.951 13.734 14.667 1.00 83.56 115 ALA A C 1
ATOM 903 O O . ALA A 1 115 ? -1.076 14.006 13.844 1.00 83.56 115 ALA A O 1
ATOM 904 N N . PRO A 1 116 ? -1.629 13.359 15.926 1.00 87.88 116 PRO A N 1
ATOM 905 C CA . PRO A 1 116 ? -0.236 13.322 16.388 1.00 87.88 116 PRO A CA 1
ATOM 906 C C . PRO A 1 116 ? 0.632 12.332 15.601 1.00 87.88 116 PRO A C 1
ATOM 908 O O . PRO A 1 116 ? 1.814 12.563 15.362 1.00 87.88 116 PRO A O 1
ATOM 911 N N . ALA A 1 117 ? 0.040 11.223 15.160 1.00 87.25 117 ALA A N 1
ATOM 912 C CA . ALA A 1 117 ? 0.749 10.227 14.373 1.00 87.25 117 ALA A CA 1
ATOM 913 C C . ALA A 1 117 ? 0.927 10.639 12.914 1.00 87.25 117 ALA A C 1
ATOM 915 O O . ALA A 1 117 ? 1.934 10.280 12.311 1.00 87.25 117 ALA A O 1
ATOM 916 N N . ALA A 1 118 ? -0.012 11.414 12.365 1.00 86.19 118 ALA A N 1
ATOM 917 C CA . ALA A 1 118 ? 0.163 12.051 11.065 1.00 86.19 118 ALA A CA 1
ATOM 918 C C . ALA A 1 118 ? 1.367 13.001 11.083 1.00 86.19 118 ALA A C 1
ATOM 920 O O . ALA A 1 118 ? 2.207 12.929 10.194 1.00 86.19 118 ALA A O 1
ATOM 921 N N . GLU A 1 119 ? 1.493 13.837 12.116 1.00 86.62 119 GLU A N 1
ATOM 922 C CA . GLU A 1 119 ? 2.633 14.753 12.269 1.00 86.62 119 GLU A CA 1
ATOM 923 C C . GLU A 1 119 ? 3.957 13.999 12.417 1.00 86.62 119 GLU A C 1
ATOM 925 O O . GLU A 1 119 ? 4.936 14.323 11.744 1.00 86.62 119 GLU A O 1
ATOM 930 N N . GLN A 1 120 ? 3.983 12.951 13.244 1.00 87.81 120 GLN A N 1
ATOM 931 C CA . GLN A 1 120 ? 5.175 12.124 13.403 1.00 87.81 120 GLN A CA 1
ATOM 932 C C . GLN A 1 120 ? 5.579 11.454 12.082 1.00 87.81 120 GLN A C 1
ATOM 934 O O . GLN A 1 120 ? 6.741 11.519 11.689 1.00 87.81 120 GLN A O 1
ATOM 939 N N . PHE A 1 121 ? 4.626 10.857 11.367 1.00 88.94 121 PHE A N 1
ATOM 940 C CA . PHE A 1 121 ? 4.866 10.243 10.062 1.00 88.94 121 PHE A CA 1
ATOM 941 C C . PHE A 1 121 ? 5.370 11.260 9.023 1.00 88.94 121 PHE A C 1
ATOM 943 O O . PHE A 1 121 ? 6.258 10.964 8.219 1.00 88.94 121 PHE A O 1
ATOM 950 N N . GLU A 1 122 ? 4.843 12.487 9.065 1.00 87.38 122 GLU A N 1
ATOM 951 C CA . GLU A 1 122 ? 5.289 13.581 8.208 1.00 87.38 122 GLU A CA 1
ATOM 952 C C . GLU A 1 122 ? 6.722 14.021 8.510 1.00 87.38 122 GLU A C 1
ATOM 954 O O . GLU A 1 122 ? 7.460 14.318 7.571 1.00 87.38 122 GLU A O 1
ATOM 959 N N . HIS A 1 123 ? 7.127 14.039 9.779 1.00 85.38 123 HIS A N 1
ATOM 960 C CA . HIS A 1 123 ? 8.464 14.465 10.187 1.00 85.38 123 HIS A CA 1
ATOM 961 C C . HIS A 1 123 ? 9.531 13.377 9.998 1.00 85.38 123 HIS A C 1
ATOM 963 O O . HIS A 1 123 ? 10.680 13.688 9.706 1.00 85.38 123 HIS A O 1
ATOM 969 N N . GLU A 1 124 ? 9.156 12.101 10.125 1.00 84.12 124 GLU A N 1
ATOM 970 C CA . GLU A 1 124 ? 10.064 10.959 9.929 1.00 84.12 124 GLU A CA 1
ATOM 971 C C . GLU A 1 124 ? 10.556 10.825 8.478 1.00 84.12 124 GLU A C 1
ATOM 973 O O . GLU A 1 124 ? 11.600 10.225 8.232 1.00 84.12 124 GLU A O 1
ATOM 978 N N . THR A 1 125 ? 9.817 11.377 7.514 1.00 76.12 125 THR A N 1
ATOM 979 C CA . THR A 1 125 ? 10.092 11.196 6.085 1.00 76.12 125 THR A CA 1
ATOM 980 C C . THR A 1 125 ? 10.532 12.516 5.449 1.00 76.12 125 THR A C 1
ATOM 982 O O . THR A 1 125 ? 9.716 13.431 5.359 1.00 76.12 125 THR A O 1
ATOM 985 N N . ASP A 1 126 ? 11.749 12.603 4.902 1.00 80.19 126 ASP A N 1
ATOM 986 C CA . ASP A 1 126 ? 12.310 13.812 4.249 1.00 80.19 126 ASP A CA 1
ATOM 987 C C . ASP A 1 126 ? 11.731 14.095 2.840 1.00 80.19 126 ASP A C 1
ATOM 989 O O . ASP A 1 126 ? 12.408 14.501 1.899 1.00 80.19 126 ASP A O 1
ATOM 993 N N . LEU A 1 127 ? 10.441 13.810 2.660 1.00 79.75 127 LEU A N 1
ATOM 994 C CA . LEU A 1 127 ? 9.682 14.095 1.446 1.00 79.75 127 LEU A CA 1
ATOM 995 C C . LEU A 1 127 ? 8.746 15.279 1.698 1.00 79.75 127 LEU A C 1
ATOM 997 O O . LEU A 1 127 ? 8.087 15.315 2.742 1.00 79.75 127 LEU A O 1
ATOM 1001 N N . PRO A 1 128 ? 8.605 16.227 0.761 1.00 78.50 128 PRO A N 1
ATOM 1002 C CA . PRO A 1 128 ? 7.592 17.263 0.895 1.00 78.50 128 PRO A CA 1
ATOM 1003 C C . PRO A 1 128 ? 6.188 16.640 0.891 1.00 78.50 128 PRO A C 1
ATOM 1005 O O . PRO A 1 128 ? 5.974 15.545 0.368 1.00 78.50 128 PRO A O 1
ATOM 1008 N N . LEU A 1 129 ? 5.218 17.343 1.472 1.00 73.94 129 LEU A N 1
ATOM 1009 C CA . LEU A 1 129 ? 3.809 17.062 1.211 1.00 73.94 129 LEU A CA 1
ATOM 1010 C C . LEU A 1 129 ? 3.462 17.613 -0.176 1.00 73.94 129 LEU A C 1
ATOM 1012 O O . LEU A 1 129 ? 3.879 18.716 -0.533 1.00 73.94 129 LEU A O 1
ATOM 1016 N N . ALA A 1 130 ? 2.698 16.850 -0.954 1.00 69.56 130 ALA A N 1
ATOM 1017 C CA . ALA A 1 130 ? 2.091 17.332 -2.179 1.00 69.56 130 ALA A CA 1
ATOM 1018 C C . ALA A 1 130 ? 1.249 18.571 -1.842 1.00 69.56 130 ALA A C 1
ATOM 1020 O O . ALA A 1 130 ? 0.498 18.544 -0.855 1.00 69.56 130 ALA A O 1
ATOM 1021 N N . PRO A 1 131 ? 1.321 19.643 -2.651 1.00 56.12 131 PRO A N 1
ATOM 1022 C CA . PRO A 1 131 ? 0.320 20.694 -2.568 1.00 56.12 131 PRO A CA 1
ATOM 1023 C C . PRO A 1 131 ? -1.055 20.040 -2.719 1.00 56.12 131 PRO A C 1
ATOM 1025 O O . PRO A 1 131 ? -1.198 19.092 -3.493 1.00 56.12 131 PRO A O 1
ATOM 1028 N N . ALA A 1 132 ? -2.048 20.503 -1.953 1.00 52.47 132 ALA A N 1
ATOM 1029 C CA . ALA A 1 132 ? -3.414 20.009 -2.076 1.00 52.47 132 ALA A CA 1
ATOM 1030 C C . ALA A 1 132 ? -3.822 20.104 -3.552 1.00 52.47 132 ALA A C 1
ATOM 1032 O O . ALA A 1 132 ? -3.978 21.208 -4.079 1.00 52.47 132 ALA A O 1
ATOM 1033 N N . ALA A 1 133 ? -3.888 18.954 -4.231 1.00 50.69 133 ALA A N 1
ATOM 1034 C CA . ALA A 1 133 ? -4.266 18.897 -5.628 1.00 50.69 133 ALA A CA 1
ATOM 1035 C C . ALA A 1 133 ? -5.635 19.565 -5.737 1.00 50.69 133 ALA A C 1
ATOM 1037 O O . ALA A 1 133 ? -6.574 19.210 -5.026 1.00 50.69 133 ALA A O 1
ATOM 1038 N N . SER A 1 134 ? -5.708 20.614 -6.548 1.00 41.28 134 SER A N 1
ATOM 1039 C CA . SER A 1 134 ? -6.984 21.226 -6.874 1.00 41.28 134 SER A CA 1
ATOM 1040 C C . SER A 1 134 ? -7.761 20.190 -7.680 1.00 41.28 134 SER A C 1
ATOM 1042 O O . SER A 1 134 ? -7.279 19.793 -8.737 1.00 41.28 134 SER A O 1
ATOM 1044 N N . ASP A 1 135 ? -8.923 19.764 -7.178 1.00 45.84 135 ASP A N 1
ATOM 1045 C CA . ASP A 1 135 ? -9.932 18.920 -7.849 1.00 45.84 135 ASP A CA 1
ATOM 1046 C C . ASP A 1 135 ? -10.530 19.619 -9.090 1.00 45.84 135 ASP A C 1
ATOM 1048 O O . ASP A 1 135 ? -11.742 19.687 -9.298 1.00 45.84 135 ASP A O 1
ATOM 1052 N N . SER A 1 136 ? -9.691 20.209 -9.934 1.00 45.84 136 SER A N 1
ATOM 1053 C CA . SER A 1 136 ? -10.101 20.594 -11.272 1.00 45.84 136 SER A CA 1
ATOM 1054 C C . SER A 1 136 ? -10.188 19.297 -12.069 1.00 45.84 136 SER A C 1
ATOM 1056 O O . SER A 1 136 ? -9.160 18.632 -12.202 1.00 45.84 136 SER A O 1
ATOM 1058 N N . PRO A 1 137 ? -11.364 18.908 -12.598 1.00 49.34 137 PRO A N 1
ATOM 105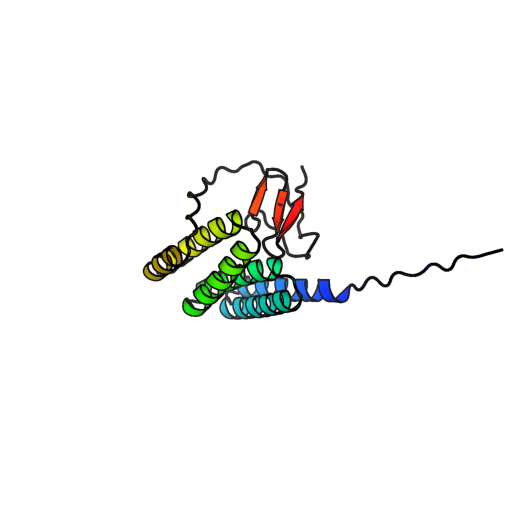9 C CA . PRO A 1 137 ? -11.471 17.725 -13.434 1.00 49.34 137 PRO A CA 1
ATOM 1060 C C . PRO A 1 137 ? -10.694 17.998 -14.722 1.00 49.34 137 PRO A C 1
ATOM 1062 O O . PRO A 1 137 ? -11.210 18.603 -15.666 1.00 49.34 137 PRO A O 1
ATOM 1065 N N . ALA A 1 138 ? -9.421 17.610 -14.745 1.00 58.03 138 ALA A N 1
ATOM 1066 C CA . ALA A 1 138 ? -8.684 17.499 -15.986 1.00 58.03 138 ALA A CA 1
ATOM 1067 C C . ALA A 1 138 ? -9.429 16.471 -16.849 1.00 58.03 138 ALA A C 1
ATOM 1069 O O . ALA A 1 138 ? -9.967 15.476 -16.356 1.00 58.03 138 ALA A O 1
ATOM 1070 N N . LYS A 1 139 ? -9.589 16.781 -18.137 1.00 61.28 139 LYS A N 1
ATOM 1071 C CA . LYS A 1 139 ? -10.322 15.925 -19.071 1.00 61.28 139 LYS A CA 1
ATOM 1072 C C . LYS A 1 139 ? -9.464 14.705 -19.378 1.00 61.28 139 LYS A C 1
ATOM 1074 O O . LYS A 1 139 ? -8.725 14.697 -20.353 1.00 61.28 139 LYS A O 1
ATOM 1079 N N . HIS A 1 140 ? -9.566 13.704 -18.526 1.00 71.25 140 HIS A N 1
ATOM 1080 C CA . HIS A 1 140 ? -8.875 12.443 -18.695 1.00 71.25 140 HIS A CA 1
ATOM 1081 C C . HIS A 1 140 ? -9.598 11.543 -19.710 1.00 71.25 140 HIS A C 1
ATOM 1083 O O . HIS A 1 140 ? -10.830 11.574 -19.805 1.00 71.25 140 HIS A O 1
ATOM 1089 N N . GLY A 1 141 ? -8.834 10.749 -20.468 1.00 71.88 141 GLY A N 1
ATOM 1090 C CA . GLY A 1 141 ? -9.379 9.704 -21.345 1.00 71.88 141 GLY A CA 1
ATOM 1091 C C . GLY A 1 141 ? -10.085 8.578 -20.574 1.00 71.88 141 GLY A C 1
ATOM 1092 O O . GLY A 1 141 ? -10.057 8.525 -19.344 1.00 71.88 141 GLY A O 1
ATOM 1093 N N . GLN A 1 142 ? -10.722 7.643 -21.283 1.00 81.50 142 GLN A N 1
ATOM 1094 C CA . GLN A 1 142 ? -11.357 6.487 -20.643 1.00 81.50 142 GLN A CA 1
ATOM 1095 C C . GLN A 1 142 ? -10.326 5.403 -20.311 1.00 81.50 142 GLN A C 1
ATOM 1097 O O . GLN A 1 142 ? -9.540 4.982 -21.160 1.00 81.50 142 GLN A O 1
ATOM 1102 N N . LEU A 1 143 ? -10.340 4.923 -19.065 1.00 85.69 143 LEU A N 1
ATOM 1103 C CA . LEU A 1 143 ? -9.523 3.782 -18.653 1.00 85.69 143 LEU A CA 1
ATOM 1104 C C . LEU A 1 143 ? -10.176 2.469 -19.094 1.00 85.69 143 LEU A C 1
ATOM 1106 O O . LEU A 1 143 ? -11.398 2.331 -18.980 1.00 85.69 143 LEU A O 1
ATOM 1110 N N . PRO A 1 144 ? -9.382 1.462 -19.497 1.00 86.50 144 PRO A N 1
ATOM 1111 C CA . PRO A 1 144 ? -9.902 0.113 -19.654 1.00 86.50 144 PRO A CA 1
ATOM 1112 C C . PRO A 1 144 ? -10.428 -0.411 -18.303 1.00 86.50 144 PRO A C 1
ATOM 1114 O O . PRO A 1 144 ? -9.905 -0.031 -17.255 1.00 86.50 144 PRO A O 1
ATOM 1117 N N . PRO A 1 145 ? -11.407 -1.336 -18.292 1.00 84.44 145 PRO A N 1
ATOM 1118 C CA . PRO A 1 145 ? -12.031 -1.818 -17.052 1.00 84.44 145 PRO A CA 1
ATOM 1119 C C . PRO A 1 145 ? -11.056 -2.572 -16.132 1.00 84.44 145 PRO A C 1
ATOM 1121 O O . PRO A 1 145 ? -11.273 -2.672 -14.924 1.00 84.44 145 PRO A O 1
ATOM 1124 N N . THR A 1 146 ? -9.968 -3.105 -16.693 1.00 85.94 146 THR A N 1
ATOM 1125 C CA .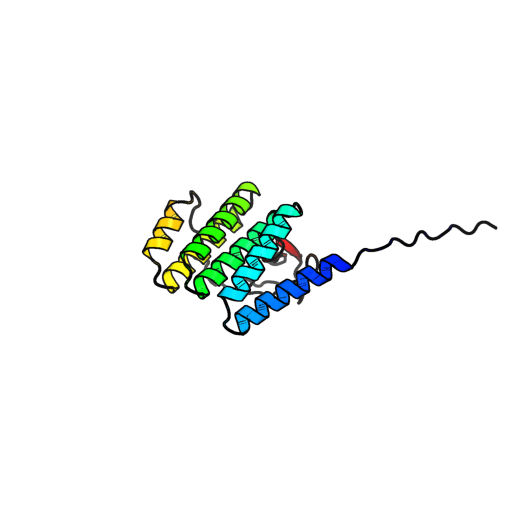 THR A 1 146 ? -8.918 -3.819 -15.963 1.00 85.94 146 THR A CA 1
ATOM 1126 C C . THR A 1 146 ? -7.543 -3.463 -16.504 1.00 85.94 146 THR A C 1
ATOM 1128 O O . THR A 1 146 ? -7.369 -3.271 -17.708 1.00 85.94 146 THR A O 1
ATOM 1131 N N . CYS A 1 147 ? -6.540 -3.472 -15.635 1.00 85.88 147 CYS A N 1
ATOM 1132 C CA . CYS A 1 147 ? -5.150 -3.269 -16.000 1.00 85.88 147 CYS A CA 1
ATOM 1133 C C . CYS A 1 147 ? -4.666 -4.391 -16.932 1.00 85.88 147 CYS A C 1
ATOM 1135 O O . CYS A 1 147 ? -4.631 -5.545 -16.502 1.00 85.88 147 CYS A O 1
ATOM 1137 N N . PRO A 1 148 ? -4.202 -4.102 -18.164 1.00 83.12 148 PRO A N 1
ATOM 1138 C CA . PRO A 1 148 ? -3.711 -5.133 -19.083 1.00 83.12 148 PRO A CA 1
ATOM 1139 C C . PRO A 1 148 ? -2.449 -5.853 -18.576 1.00 83.12 148 PRO A C 1
ATOM 1141 O O . PRO A 1 148 ? -2.138 -6.959 -19.021 1.00 83.12 148 PRO A O 1
ATOM 1144 N N . GLN A 1 149 ? -1.710 -5.250 -17.637 1.00 79.88 149 GLN A N 1
ATOM 1145 C CA . GLN A 1 149 ? -0.480 -5.827 -17.099 1.00 79.88 149 GLN A CA 1
ATOM 1146 C C . GLN A 1 149 ? -0.757 -6.866 -16.002 1.00 79.88 149 GLN A C 1
ATOM 1148 O O . GLN A 1 149 ? -0.227 -7.986 -16.073 1.00 79.88 149 GLN A O 1
ATOM 1153 N N . CYS A 1 150 ? -1.547 -6.494 -14.986 1.00 78.31 150 CYS A N 1
ATOM 1154 C CA . CYS A 1 150 ? -1.829 -7.350 -13.834 1.00 78.31 150 CYS A CA 1
ATOM 1155 C C . CYS A 1 150 ? -3.215 -7.993 -13.871 1.00 78.31 150 CYS A C 1
ATOM 1157 O O . CYS A 1 150 ? -3.302 -9.146 -13.479 1.00 78.31 150 CYS A O 1
ATOM 1159 N N . GLY A 1 151 ? -4.234 -7.326 -14.416 1.00 78.62 151 GLY A N 1
ATOM 1160 C CA . GLY A 1 151 ? -5.638 -7.754 -14.407 1.00 78.62 151 GLY A CA 1
ATOM 1161 C C . GLY A 1 151 ? -6.484 -7.124 -13.297 1.00 78.62 151 GLY A C 1
ATOM 1162 O O . GLY A 1 151 ? -7.674 -7.405 -13.216 1.00 78.62 151 GLY A O 1
ATOM 1163 N N . ALA A 1 152 ? -5.899 -6.247 -12.476 1.00 80.38 152 ALA A N 1
ATOM 1164 C CA . ALA A 1 152 ? -6.622 -5.533 -11.426 1.00 80.38 152 ALA A CA 1
ATOM 1165 C C . ALA A 1 152 ? -7.703 -4.603 -12.007 1.00 80.38 152 ALA A C 1
ATOM 1167 O O . ALA A 1 152 ? -7.468 -4.019 -13.071 1.00 80.38 152 ALA A O 1
ATOM 1168 N N . PRO A 1 153 ? -8.844 -4.415 -11.320 1.00 81.38 153 PRO A N 1
ATOM 1169 C CA . PRO A 1 153 ? -9.851 -3.447 -11.733 1.00 81.38 153 PRO A CA 1
ATOM 1170 C C . PRO A 1 153 ? -9.253 -2.039 -11.725 1.00 81.38 153 PRO A C 1
ATOM 1172 O O . PRO A 1 153 ? -8.544 -1.659 -10.792 1.00 81.38 153 PRO A O 1
ATOM 1175 N N . LEU A 1 154 ? -9.529 -1.267 -12.773 1.00 83.50 154 LEU A N 1
ATOM 1176 C CA . LEU A 1 154 ? -9.128 0.134 -12.844 1.00 83.50 154 LEU A CA 1
ATOM 1177 C C . LEU A 1 154 ? -10.363 1.005 -12.691 1.00 83.50 154 LEU A C 1
ATOM 1179 O O . LEU A 1 154 ? -11.364 0.819 -13.382 1.00 83.50 154 LEU A O 1
ATOM 1183 N N . ARG A 1 155 ? -10.281 1.970 -11.783 1.00 78.38 155 ARG A N 1
ATOM 1184 C CA . ARG A 1 155 ? -11.279 3.024 -11.643 1.00 78.38 155 ARG A CA 1
ATOM 1185 C C . ARG A 1 155 ? -10.560 4.362 -11.667 1.00 78.38 155 ARG A C 1
ATOM 1187 O O . ARG A 1 155 ? -9.440 4.456 -11.179 1.00 78.38 155 ARG A O 1
ATOM 1194 N N . SER A 1 156 ? -11.201 5.379 -12.237 1.00 75.06 156 SER A N 1
ATOM 1195 C CA . SER A 1 156 ? -10.599 6.709 -12.411 1.00 75.06 156 SER A CA 1
ATOM 1196 C C . SER A 1 156 ? -10.175 7.369 -11.096 1.00 75.06 156 SER A C 1
ATOM 1198 O O . SER A 1 156 ? -9.327 8.253 -11.125 1.00 75.06 156 SER A O 1
ATOM 1200 N N . ASP A 1 157 ? -10.780 6.963 -9.978 1.00 69.62 157 ASP A N 1
ATOM 1201 C CA . ASP A 1 157 ? -10.490 7.413 -8.615 1.00 69.62 157 ASP A CA 1
ATOM 1202 C C . ASP A 1 157 ? -9.408 6.581 -7.903 1.00 69.62 157 ASP A C 1
ATOM 1204 O O . ASP A 1 157 ? -8.951 6.979 -6.839 1.00 69.62 157 ASP A O 1
ATOM 1208 N N . MET A 1 158 ? -9.007 5.440 -8.476 1.00 66.50 158 MET A N 1
ATOM 1209 C CA . MET A 1 158 ? -7.995 4.513 -7.939 1.00 66.50 158 MET A CA 1
ATOM 1210 C C . MET A 1 158 ? -6.786 4.386 -8.873 1.00 66.50 158 MET A C 1
ATOM 1212 O O . MET A 1 158 ? -6.116 3.349 -8.917 1.00 66.50 158 MET A O 1
ATOM 1216 N N . VAL A 1 159 ? -6.566 5.367 -9.741 1.00 73.81 159 VAL A N 1
ATOM 1217 C CA . VAL A 1 159 ? -5.368 5.419 -10.571 1.00 73.81 159 VAL A CA 1
ATOM 1218 C C . VAL A 1 159 ? -4.724 6.774 -10.420 1.00 73.81 159 VAL A C 1
ATOM 1220 O O . VAL A 1 159 ? -5.398 7.796 -10.313 1.00 73.81 159 VAL A O 1
ATOM 1223 N N . GLU A 1 160 ? -3.401 6.770 -10.463 1.00 74.44 160 GLU A N 1
ATOM 1224 C CA . GLU A 1 160 ? -2.651 8.012 -10.488 1.00 74.44 160 GLU A CA 1
ATOM 1225 C C . GLU A 1 160 ? -2.540 8.473 -11.939 1.00 74.44 160 GLU A C 1
ATOM 1227 O O . GLU A 1 160 ? -1.977 7.765 -12.773 1.00 74.44 160 GLU A O 1
ATOM 1232 N N . TRP A 1 161 ? -3.081 9.642 -12.264 1.00 77.25 161 TRP A N 1
ATOM 1233 C CA . TRP A 1 161 ? -2.993 10.189 -13.614 1.00 77.25 161 TRP A CA 1
ATOM 1234 C C . TRP A 1 161 ? -1.599 10.770 -13.856 1.00 77.25 161 TRP A C 1
ATOM 1236 O O . TRP A 1 161 ? -1.162 11.682 -13.161 1.00 77.25 161 TRP A O 1
ATOM 1246 N N . ILE A 1 162 ? -0.894 10.231 -14.852 1.00 76.75 162 ILE A N 1
ATOM 1247 C CA . ILE A 1 162 ? 0.420 10.734 -15.271 1.00 76.75 162 ILE A CA 1
ATOM 1248 C C . ILE A 1 162 ? 0.223 11.933 -16.207 1.00 76.75 162 ILE A C 1
ATOM 1250 O O . ILE A 1 162 ? 0.910 12.944 -16.076 1.00 76.75 162 ILE A O 1
ATOM 1254 N N . ASP A 1 163 ? -0.718 11.809 -17.144 1.00 73.44 163 ASP A N 1
ATOM 1255 C CA . ASP A 1 163 ? -1.130 12.839 -18.098 1.00 73.44 163 ASP A CA 1
ATOM 1256 C C . ASP A 1 163 ? -2.564 12.558 -18.609 1.00 73.44 163 ASP A C 1
ATOM 1258 O O . ASP A 1 163 ? -3.265 11.694 -18.079 1.00 73.44 163 ASP A O 1
ATOM 1262 N N . ASP A 1 164 ? -3.020 13.283 -19.635 1.00 80.38 164 ASP A N 1
ATOM 1263 C CA . ASP A 1 164 ? -4.371 13.149 -20.208 1.00 80.38 164 ASP A CA 1
ATOM 1264 C C . ASP A 1 164 ? -4.636 11.775 -20.866 1.00 80.38 164 ASP A C 1
ATOM 1266 O O . ASP A 1 164 ? -5.789 11.391 -21.087 1.00 80.38 164 ASP A O 1
ATOM 1270 N N . HIS A 1 165 ? -3.577 11.025 -21.183 1.00 80.81 165 HIS A N 1
ATOM 1271 C CA . HIS A 1 165 ? -3.612 9.777 -21.946 1.00 80.81 165 HIS A CA 1
ATOM 1272 C C . HIS A 1 165 ? -2.996 8.586 -21.209 1.00 80.81 165 HIS A C 1
ATOM 1274 O O . HIS A 1 165 ? -3.061 7.465 -21.711 1.00 80.81 165 HIS A O 1
ATOM 1280 N N . ASN A 1 166 ? -2.401 8.792 -20.039 1.00 81.75 166 ASN A N 1
ATOM 1281 C CA . ASN A 1 166 ? -1.708 7.760 -19.289 1.00 81.75 166 ASN A CA 1
ATOM 1282 C C . ASN A 1 166 ? -2.055 7.850 -17.809 1.00 81.75 166 ASN A C 1
ATOM 1284 O O . ASN A 1 166 ? -1.904 8.893 -17.173 1.00 81.75 166 ASN A O 1
ATOM 1288 N N . ALA A 1 167 ? -2.417 6.708 -17.239 1.00 86.56 167 ALA A N 1
ATOM 1289 C CA . ALA A 1 167 ? -2.557 6.542 -15.802 1.00 86.56 167 ALA A CA 1
ATOM 1290 C C . ALA A 1 167 ? -1.640 5.427 -15.302 1.00 86.56 167 ALA A C 1
ATOM 1292 O O . ALA A 1 167 ? -1.314 4.496 -16.031 1.00 86.56 167 ALA A O 1
ATOM 1293 N N . GLU A 1 168 ? -1.214 5.481 -14.053 1.00 83.12 168 GLU A N 1
ATOM 1294 C CA . GLU A 1 168 ? -0.486 4.408 -13.399 1.00 83.12 168 GLU A CA 1
ATOM 1295 C C . GLU A 1 168 ? -1.460 3.522 -12.618 1.00 83.12 168 GLU A C 1
ATOM 1297 O O . GLU A 1 168 ? -2.218 3.979 -11.763 1.00 83.12 168 GLU A O 1
ATOM 1302 N N . CYS A 1 169 ? -1.410 2.216 -12.877 1.00 84.44 169 CYS A N 1
ATOM 1303 C CA . CYS A 1 169 ? -2.159 1.236 -12.106 1.00 84.44 169 CYS A CA 1
ATOM 1304 C C . CYS A 1 169 ? -1.652 1.196 -10.660 1.00 84.44 169 CYS A C 1
ATOM 1306 O O . CYS A 1 169 ? -0.515 0.783 -10.411 1.00 84.44 169 CYS A O 1
ATOM 1308 N N . GLU A 1 170 ? -2.529 1.497 -9.702 1.00 78.69 170 GLU A N 1
ATOM 1309 C CA . GLU A 1 170 ? -2.194 1.505 -8.275 1.00 78.69 170 GLU A CA 1
ATOM 1310 C C . GLU A 1 170 ? -1.764 0.157 -7.704 1.00 78.69 170 GLU A C 1
ATOM 1312 O O . GLU A 1 170 ? -1.201 0.111 -6.620 1.00 78.69 170 GLU A O 1
ATOM 1317 N N . PHE A 1 171 ? -1.989 -0.941 -8.422 1.00 79.62 171 PHE A N 1
ATOM 1318 C CA . PHE A 1 171 ? -1.668 -2.284 -7.949 1.00 79.62 171 PHE A CA 1
ATOM 1319 C C . PHE A 1 171 ? -0.283 -2.748 -8.381 1.00 79.62 171 PHE A C 1
ATOM 1321 O O . PHE A 1 171 ? 0.494 -3.263 -7.582 1.00 79.62 171 PHE A O 1
ATOM 1328 N N . CYS A 1 172 ? 0.040 -2.600 -9.666 1.00 78.00 172 CYS A N 1
ATOM 1329 C CA . CYS A 1 172 ? 1.289 -3.122 -10.227 1.00 78.00 172 CYS A CA 1
ATOM 1330 C C . CYS A 1 172 ? 2.265 -2.037 -10.688 1.00 78.00 172 CYS A C 1
ATOM 1332 O O . CYS A 1 172 ? 3.399 -2.373 -11.028 1.00 78.00 172 CYS A O 1
ATOM 1334 N N . GLY A 1 173 ? 1.854 -0.766 -10.684 1.00 76.06 173 GLY A N 1
ATOM 1335 C CA . GLY A 1 173 ? 2.673 0.355 -11.150 1.00 76.06 173 GLY A CA 1
ATOM 1336 C C . GLY A 1 173 ? 2.898 0.346 -12.663 1.00 76.06 173 GLY A C 1
ATOM 1337 O O . GLY A 1 173 ? 3.915 0.834 -13.150 1.00 76.06 173 GLY A O 1
ATOM 1338 N N . ALA A 1 174 ? 2.015 -0.315 -13.417 1.00 82.81 174 ALA A N 1
ATOM 1339 C CA . ALA A 1 174 ? 2.067 -0.294 -14.871 1.00 82.81 174 ALA A CA 1
ATOM 1340 C C . ALA A 1 174 ? 1.429 0.989 -15.394 1.00 82.81 174 ALA A C 1
ATOM 1342 O O . ALA A 1 174 ? 0.348 1.359 -14.941 1.00 82.81 174 ALA A O 1
ATOM 1343 N N . THR A 1 175 ? 2.068 1.612 -16.379 1.00 85.69 175 THR A N 1
ATOM 1344 C CA . THR A 1 175 ? 1.456 2.680 -17.167 1.00 85.69 175 THR A CA 1
ATOM 1345 C C . THR A 1 175 ? 0.365 2.087 -18.052 1.00 85.69 175 THR A C 1
ATOM 1347 O O . THR A 1 175 ? 0.601 1.137 -18.802 1.00 85.69 175 THR A O 1
ATOM 1350 N N . ILE A 1 176 ? -0.832 2.637 -17.925 1.00 87.06 176 ILE A N 1
ATOM 1351 C CA . ILE A 1 176 ? -2.053 2.252 -18.609 1.00 87.06 176 ILE A CA 1
ATOM 1352 C C . ILE A 1 176 ? -2.376 3.355 -19.612 1.00 87.06 176 ILE A C 1
ATOM 1354 O O . ILE A 1 176 ? -2.645 4.482 -19.190 1.00 87.06 176 ILE A O 1
ATOM 1358 N N . PRO A 1 177 ? -2.350 3.056 -20.919 1.00 84.81 177 PRO A N 1
ATOM 1359 C CA . PRO A 1 177 ? -2.842 3.994 -21.909 1.00 84.81 177 PRO A CA 1
ATOM 1360 C C . PRO A 1 177 ? -4.361 4.121 -21.771 1.00 84.81 177 PRO A C 1
ATOM 1362 O O . PRO A 1 177 ? -5.065 3.123 -21.597 1.00 84.81 177 PRO A O 1
ATOM 1365 N N . CYS A 1 178 ? -4.847 5.349 -21.852 1.00 81.31 178 CYS A N 1
ATOM 1366 C CA . CYS A 1 178 ? -6.263 5.675 -21.841 1.00 81.31 178 CYS A CA 1
ATOM 1367 C C . CYS A 1 178 ? -6.759 5.770 -23.280 1.00 81.31 178 CYS A C 1
ATOM 1369 O O . CYS A 1 178 ? -6.053 6.264 -24.164 1.00 81.31 178 CYS A O 1
ATOM 1371 N N . GLU A 1 179 ? -7.963 5.270 -23.521 1.00 72.19 179 GLU A N 1
ATOM 1372 C CA . GLU A 1 179 ? -8.625 5.417 -24.811 1.00 72.19 179 GLU A CA 1
ATOM 1373 C C . GLU A 1 179 ? -9.171 6.850 -24.932 1.00 72.19 179 GLU A C 1
ATOM 1375 O O . GLU A 1 179 ? -9.615 7.446 -23.944 1.00 72.19 179 GLU A O 1
ATOM 1380 N N . ALA A 1 180 ? -9.051 7.420 -26.134 1.00 58.81 180 ALA A N 1
ATOM 1381 C CA . ALA A 1 180 ? -9.474 8.785 -26.455 1.00 58.81 180 ALA A CA 1
ATOM 1382 C C . ALA A 1 180 ? -10.984 8.881 -26.703 1.00 58.81 180 ALA A C 1
ATOM 1384 O O . ALA A 1 180 ? -11.537 7.944 -27.324 1.00 58.81 180 ALA A O 1
#

Secondary structure (DSSP, 8-state):
-------------HHHHHHHHHHHHHHHHHHTT-HHHHHHHHHHHHHHHHHTT-HHHHHHHHHHHHHHHHHTT-HHHHHHHHHHHHHHHHHTT-HHHHHHHHHHHHHHHHHTT-HHHHHHHHHHS-SPPPP--------PPBPPSB-TTT--B--TTSEEESSSSEEEETTT--EEEPB-